Protein AF-A0A437RK56-F1 (afdb_monomer_lite)

Sequence (171 aa):
MSTQTDPLSATPSWTFFDPTRLHISQRREKPIGMRVHDPNSDNSRVLQLHSLEIFRWLGLAVPHVIWWLTDERQKPNLVAITELESGVAYVVPFGGRTHFRCRRSGEPFRPDTSADATGLCATLFSLHAFHTRLLHKRVELAVEASVMASQLSAFVRQHPERDQIYQLLRE

Organism: NCBI:txid1862385

Secondary structure (DSSP, 8-state):
------TT----------GGGS-GGG-S---EEE----TT----TT--HHHHHHHHHHHHHHHHHHHHHTTTS---S-EEEEEETTS-EEEEE-SS-SEE----TTSPPPSPEEHHHHHHHHHHHHHHHHHHHHTTT-HHHHHHHHHHHHHHHHHHTTSTTHHHHHHHH--

Structure (mmCIF, N/CA/C/O backbone):
data_AF-A0A437RK56-F1
#
_entry.id   AF-A0A437RK56-F1
#
loop_
_atom_site.group_PDB
_atom_site.id
_atom_site.type_symbol
_atom_site.label_atom_id
_atom_site.label_alt_id
_atom_site.label_comp_id
_atom_site.label_asym_id
_atom_site.label_entity_id
_atom_site.label_seq_id
_atom_site.pdbx_PDB_ins_code
_atom_site.Cartn_x
_atom_site.Cartn_y
_atom_site.Cartn_z
_atom_site.occupancy
_atom_site.B_iso_or_equiv
_atom_site.auth_seq_id
_atom_site.auth_comp_id
_atom_site.auth_asym_id
_atom_site.auth_atom_id
_atom_site.pdbx_PDB_model_num
ATOM 1 N N . MET A 1 1 ? -52.667 -16.331 -1.537 1.00 35.56 1 MET A N 1
ATOM 2 C CA . MET A 1 1 ? -51.668 -16.290 -0.450 1.00 35.56 1 MET A CA 1
ATOM 3 C C . MET A 1 1 ? -50.307 -16.219 -1.115 1.00 35.56 1 MET A C 1
ATOM 5 O O . MET A 1 1 ? -49.855 -17.228 -1.633 1.00 35.56 1 MET A O 1
ATOM 9 N N . SER A 1 2 ? -49.735 -15.021 -1.221 1.00 33.88 2 SER A N 1
ATOM 10 C CA . SER A 1 2 ? -48.423 -14.808 -1.840 1.00 33.88 2 SER A CA 1
ATOM 11 C C . SER A 1 2 ? -47.399 -14.693 -0.721 1.00 33.88 2 SER A C 1
ATOM 13 O O . SER A 1 2 ? -47.475 -13.767 0.082 1.00 33.88 2 SER A O 1
ATOM 15 N N . THR A 1 3 ? -46.491 -15.658 -0.626 1.00 37.81 3 THR A N 1
ATOM 16 C CA . THR A 1 3 ? -45.348 -15.594 0.283 1.00 37.81 3 THR A CA 1
ATOM 17 C C . THR A 1 3 ? -44.389 -14.520 -0.212 1.00 37.81 3 THR A C 1
ATOM 19 O O . THR A 1 3 ? -43.850 -14.625 -1.312 1.00 37.81 3 THR A O 1
ATOM 22 N N . GLN A 1 4 ? -44.225 -13.479 0.604 1.00 34.19 4 GLN A N 1
ATOM 23 C CA . GLN A 1 4 ? -43.108 -12.541 0.561 1.00 34.19 4 GLN A CA 1
ATOM 24 C C . GLN A 1 4 ? -41.793 -13.320 0.480 1.00 34.19 4 GLN A C 1
ATOM 26 O O . GLN A 1 4 ? -41.494 -14.129 1.356 1.00 34.19 4 GLN A O 1
ATOM 31 N N . THR A 1 5 ? -41.015 -13.071 -0.565 1.00 40.50 5 THR A N 1
ATOM 32 C CA . THR A 1 5 ? -39.604 -13.445 -0.612 1.00 40.50 5 THR A CA 1
ATOM 33 C C . THR A 1 5 ? -38.828 -12.336 0.096 1.00 40.50 5 THR A C 1
ATOM 35 O O . THR A 1 5 ? -38.818 -11.199 -0.376 1.00 40.50 5 THR A O 1
ATOM 38 N N . ASP A 1 6 ? -38.230 -12.645 1.247 1.00 32.91 6 ASP A N 1
ATOM 39 C CA . ASP A 1 6 ? -37.327 -11.743 1.970 1.00 32.91 6 ASP A CA 1
ATOM 40 C C . ASP A 1 6 ? -36.191 -11.249 1.050 1.00 32.91 6 ASP A C 1
ATOM 42 O O . ASP A 1 6 ? -35.492 -12.077 0.460 1.00 32.91 6 ASP A O 1
ATOM 46 N N . PRO A 1 7 ? -35.919 -9.934 0.951 1.00 38.53 7 PRO A N 1
ATOM 47 C CA . PRO A 1 7 ? -34.801 -9.412 0.166 1.00 38.53 7 PRO A CA 1
ATOM 48 C C . PRO A 1 7 ? -33.452 -9.439 0.920 1.00 38.53 7 PRO A C 1
ATOM 50 O O . PRO A 1 7 ? -32.546 -8.687 0.577 1.00 38.53 7 PRO A O 1
ATOM 53 N N . LEU A 1 8 ? -33.284 -10.285 1.946 1.00 37.94 8 LEU A N 1
ATOM 54 C CA . LEU A 1 8 ? -32.111 -10.262 2.843 1.00 37.94 8 LEU A CA 1
ATOM 55 C C . LEU A 1 8 ? -31.227 -11.520 2.824 1.00 37.94 8 LEU A C 1
ATOM 57 O O . LEU A 1 8 ? -30.333 -11.655 3.654 1.00 37.94 8 LEU A O 1
ATOM 61 N N . SER A 1 9 ? -31.392 -12.420 1.856 1.00 33.34 9 SER A N 1
ATOM 62 C CA . SER A 1 9 ? -30.542 -13.614 1.715 1.00 33.34 9 SER A CA 1
ATOM 63 C C . SER A 1 9 ? -29.496 -13.487 0.599 1.00 33.34 9 SER A C 1
ATOM 65 O O . SER A 1 9 ? -29.263 -14.418 -0.168 1.00 33.34 9 SER A O 1
ATOM 67 N N . ALA A 1 10 ? -28.800 -12.351 0.519 1.00 36.31 10 ALA A N 1
ATOM 68 C CA . ALA A 1 10 ? -27.545 -12.289 -0.227 1.00 36.31 10 ALA A CA 1
ATOM 69 C C . ALA A 1 10 ? -26.436 -12.947 0.611 1.00 36.31 10 ALA A C 1
ATOM 71 O O . ALA A 1 10 ? -25.687 -12.289 1.334 1.00 36.31 10 ALA A O 1
ATOM 72 N N . THR A 1 11 ? -26.365 -14.278 0.551 1.00 33.06 11 THR A N 1
ATOM 73 C CA . THR A 1 11 ? -25.202 -15.037 1.023 1.00 33.06 11 THR A CA 1
ATOM 74 C C . THR A 1 11 ? -23.942 -14.465 0.365 1.00 33.06 11 THR A C 1
ATOM 76 O O . THR A 1 11 ? -23.942 -14.294 -0.856 1.00 33.06 11 THR A O 1
ATOM 79 N N . PRO A 1 12 ? -22.869 -14.177 1.121 1.00 31.42 12 PRO A N 1
ATOM 80 C CA . PRO A 1 12 ? -21.612 -13.730 0.536 1.00 31.42 12 PRO A CA 1
ATOM 81 C C . PRO A 1 12 ? -21.137 -14.759 -0.497 1.00 31.42 12 PRO A C 1
ATOM 83 O O . PRO A 1 12 ? -20.913 -15.925 -0.164 1.00 31.42 12 PRO A O 1
ATOM 86 N N . SER A 1 13 ? -21.012 -14.351 -1.762 1.00 33.09 13 SER A N 1
ATOM 87 C CA . SER A 1 13 ? -20.451 -15.205 -2.805 1.00 33.09 13 SER A CA 1
ATOM 88 C C . SER A 1 13 ? -18.931 -15.166 -2.695 1.00 33.09 13 SER A C 1
ATOM 90 O O . SER A 1 13 ? -18.270 -14.265 -3.209 1.00 33.09 13 SER A O 1
ATOM 92 N N . TRP A 1 14 ? -18.381 -16.142 -1.982 1.00 32.28 14 TRP A N 1
ATOM 93 C CA . TRP A 1 14 ? -16.953 -16.417 -1.937 1.00 32.28 14 TRP A CA 1
ATOM 94 C C . TRP A 1 14 ? -16.471 -16.800 -3.337 1.00 32.28 14 TRP A C 1
ATOM 96 O O . TRP A 1 14 ? -16.718 -17.913 -3.799 1.00 32.28 14 TRP A O 1
ATOM 106 N N . THR A 1 15 ? -15.769 -15.911 -4.032 1.00 32.03 15 THR A N 1
ATOM 107 C CA . THR A 1 15 ? -14.991 -16.321 -5.203 1.00 32.03 15 THR A CA 1
ATOM 108 C C . THR A 1 15 ? -13.684 -16.916 -4.702 1.00 32.03 15 THR A C 1
ATOM 110 O O . THR A 1 15 ? -12.777 -16.204 -4.279 1.00 32.03 15 THR A O 1
ATOM 113 N N . PHE A 1 16 ? -13.615 -18.247 -4.713 1.00 34.19 16 PHE A N 1
ATOM 114 C CA . PHE A 1 16 ? -12.411 -19.013 -4.412 1.00 34.19 16 PHE A CA 1
ATOM 115 C C . PHE A 1 16 ? -11.280 -18.519 -5.328 1.00 34.19 16 PHE A C 1
ATOM 117 O O . PHE A 1 16 ? -11.337 -18.688 -6.549 1.00 34.19 16 PHE A O 1
ATOM 124 N N . PHE A 1 17 ? -10.270 -17.859 -4.761 1.00 37.56 17 PHE A N 1
ATOM 125 C CA . PHE A 1 17 ? -9.030 -17.622 -5.485 1.00 37.56 17 PHE A CA 1
ATOM 126 C C . PHE A 1 17 ? -8.331 -18.968 -5.612 1.00 37.56 17 PHE A C 1
ATOM 128 O O . PHE A 1 17 ? -7.931 -19.558 -4.614 1.00 37.56 17 PHE A O 1
ATOM 135 N N . ASP A 1 18 ? -8.250 -19.473 -6.838 1.00 32.50 18 ASP A N 1
ATOM 136 C CA . ASP A 1 18 ? -7.579 -20.725 -7.140 1.00 32.50 18 ASP A CA 1
ATOM 137 C C . ASP A 1 18 ? -6.071 -20.463 -7.325 1.00 32.50 18 ASP A C 1
ATOM 139 O O . ASP A 1 18 ? -5.661 -19.941 -8.373 1.00 32.50 18 ASP A O 1
ATOM 143 N N . PRO A 1 19 ? -5.218 -20.823 -6.346 1.00 33.00 19 PRO A N 1
ATOM 144 C CA . PRO A 1 19 ? -3.775 -20.618 -6.434 1.00 33.00 19 PRO A CA 1
ATOM 145 C C . PRO A 1 19 ? -3.132 -21.461 -7.547 1.00 33.00 19 PRO A C 1
ATOM 147 O O . PRO A 1 19 ? -1.967 -21.244 -7.883 1.00 33.00 19 PRO A O 1
ATOM 150 N N . THR A 1 20 ? -3.861 -22.402 -8.165 1.00 31.94 20 THR A N 1
ATOM 151 C CA . THR A 1 20 ? -3.361 -23.173 -9.311 1.00 31.94 20 THR A CA 1
ATOM 152 C C . THR A 1 20 ? -3.246 -22.346 -10.594 1.00 31.94 20 THR A C 1
ATOM 154 O O . THR A 1 20 ? -2.527 -22.768 -11.501 1.00 31.94 20 THR A O 1
ATOM 157 N N . ARG A 1 21 ? -3.874 -21.159 -10.650 1.00 35.19 21 ARG A N 1
ATOM 158 C CA . ARG A 1 21 ? -3.767 -20.202 -11.767 1.00 35.19 21 ARG A CA 1
ATOM 159 C C . ARG A 1 21 ? -2.501 -19.339 -11.732 1.00 35.19 21 ARG A C 1
ATOM 161 O O . ARG A 1 21 ? -2.229 -18.630 -12.698 1.00 35.19 21 ARG A O 1
ATOM 168 N N . LEU A 1 22 ? -1.722 -19.394 -10.650 1.00 31.12 22 LEU A N 1
ATOM 169 C CA . LEU A 1 22 ? -0.399 -18.776 -10.581 1.00 31.12 22 LEU A CA 1
ATOM 170 C C . LEU A 1 22 ? 0.631 -19.708 -11.235 1.00 31.12 22 LEU A C 1
ATOM 172 O O . LEU A 1 22 ? 0.631 -20.920 -11.001 1.00 31.12 22 LEU A O 1
ATOM 176 N N . HIS A 1 23 ? 1.515 -19.144 -12.065 1.00 27.47 23 HIS A N 1
ATOM 177 C CA . HIS A 1 23 ? 2.613 -19.892 -12.679 1.00 27.47 23 HIS A CA 1
ATOM 178 C C . HIS A 1 23 ? 3.406 -20.652 -11.601 1.00 27.47 23 HIS A C 1
ATOM 180 O O . HIS A 1 23 ? 3.652 -20.140 -10.512 1.00 27.47 23 HIS A O 1
ATOM 186 N N . ILE A 1 24 ? 3.812 -21.883 -11.924 1.00 29.19 24 ILE A N 1
ATOM 187 C CA . ILE A 1 24 ? 4.366 -22.905 -11.011 1.00 29.19 24 ILE A CA 1
ATOM 188 C C . ILE A 1 24 ? 5.527 -22.401 -10.122 1.00 29.19 24 ILE A C 1
ATOM 190 O O . ILE A 1 24 ? 5.733 -22.935 -9.035 1.00 29.19 24 ILE A O 1
ATOM 194 N N . SER A 1 25 ? 6.238 -21.341 -10.515 1.00 25.41 25 SER A N 1
ATOM 195 C CA . SER A 1 25 ? 7.303 -20.703 -9.727 1.00 25.41 25 SER A CA 1
ATOM 196 C C . SER A 1 25 ? 6.820 -19.873 -8.525 1.00 25.41 25 SER A C 1
ATOM 198 O O . SER A 1 25 ? 7.629 -19.549 -7.663 1.00 25.41 25 SER A O 1
ATOM 200 N N . GLN A 1 26 ? 5.523 -19.561 -8.423 1.00 32.66 26 GLN A N 1
ATOM 201 C CA . GLN A 1 26 ? 4.912 -18.802 -7.319 1.00 32.66 26 GLN A CA 1
ATOM 202 C C . GLN A 1 26 ? 4.195 -19.698 -6.288 1.00 32.66 26 GLN A C 1
ATOM 204 O O . GLN A 1 26 ? 3.587 -19.198 -5.346 1.00 32.66 26 GLN A O 1
ATOM 209 N N . ARG A 1 27 ? 4.256 -21.030 -6.456 1.00 28.28 27 ARG A N 1
ATOM 210 C CA . ARG A 1 27 ? 3.484 -22.025 -5.682 1.00 28.28 27 ARG A CA 1
ATOM 211 C C . ARG A 1 27 ? 3.965 -22.300 -4.256 1.00 28.28 27 ARG A C 1
ATOM 213 O O . ARG A 1 27 ? 3.312 -23.076 -3.563 1.00 28.28 27 ARG A O 1
ATOM 220 N N . ARG A 1 28 ? 5.080 -21.735 -3.796 1.00 24.30 28 ARG A N 1
ATOM 221 C CA . ARG A 1 28 ? 5.552 -21.986 -2.427 1.00 24.30 28 ARG A CA 1
ATOM 222 C C . ARG A 1 28 ? 5.308 -20.765 -1.544 1.00 24.30 28 ARG A C 1
ATOM 224 O O . ARG A 1 28 ? 6.067 -19.809 -1.579 1.00 24.30 28 ARG A O 1
ATOM 231 N N . GLU A 1 29 ? 4.222 -20.874 -0.775 1.00 32.09 29 GLU A N 1
ATOM 232 C CA . GLU A 1 29 ? 4.017 -20.239 0.535 1.00 32.09 29 GLU A CA 1
ATOM 233 C C . GLU A 1 29 ? 3.774 -18.718 0.538 1.00 32.09 29 GLU A C 1
ATOM 235 O O . GLU A 1 29 ? 4.570 -17.941 1.052 1.00 32.09 29 GLU A O 1
ATOM 240 N N . LYS A 1 30 ? 2.612 -18.275 0.037 1.00 31.06 30 LYS A N 1
ATOM 241 C CA . LYS A 1 30 ? 2.003 -17.013 0.496 1.00 31.06 30 LYS A CA 1
ATOM 242 C C . LYS A 1 30 ? 0.810 -17.342 1.415 1.00 31.06 30 LYS A C 1
ATOM 244 O O . LYS A 1 30 ? -0.188 -17.845 0.900 1.00 31.06 30 LYS A O 1
ATOM 249 N N . PRO A 1 31 ? 0.873 -17.069 2.733 1.00 35.91 31 PRO A N 1
ATOM 250 C CA . PRO A 1 31 ? -0.270 -17.170 3.645 1.00 35.91 31 PRO A CA 1
ATOM 251 C C . PRO A 1 31 ? -1.146 -15.913 3.502 1.00 35.91 31 PRO A C 1
ATOM 253 O O . PRO A 1 31 ? -1.197 -15.057 4.381 1.00 35.91 31 PRO A O 1
ATOM 256 N N . ILE A 1 32 ? -1.747 -15.723 2.322 1.00 35.97 32 ILE A N 1
ATOM 257 C CA . ILE A 1 32 ? -2.571 -14.545 2.015 1.00 35.97 32 ILE A CA 1
ATOM 258 C C . ILE A 1 32 ? -3.954 -15.014 1.565 1.00 35.97 32 ILE A C 1
ATOM 260 O O . ILE A 1 32 ? -4.095 -15.641 0.514 1.00 35.97 32 ILE A O 1
ATOM 264 N N . GLY A 1 33 ? -4.981 -14.680 2.348 1.00 35.53 33 GLY A N 1
ATOM 265 C CA . GLY A 1 33 ? -6.374 -14.776 1.927 1.00 35.53 33 GLY A CA 1
ATOM 266 C C . GLY A 1 33 ? -6.771 -13.517 1.156 1.00 35.53 33 GLY A C 1
ATOM 267 O O . GLY A 1 33 ? -6.796 -12.424 1.705 1.00 35.53 33 GLY A O 1
ATOM 268 N N . MET A 1 34 ? -7.097 -13.632 -0.130 1.00 37.53 34 MET A N 1
ATOM 269 C CA . MET A 1 34 ? -7.567 -12.484 -0.913 1.00 37.53 34 MET A CA 1
ATOM 270 C C . MET A 1 34 ? -9.089 -12.334 -0.761 1.00 37.53 34 MET A C 1
ATOM 272 O O . MET A 1 34 ? -9.833 -13.223 -1.175 1.00 37.53 34 MET A O 1
ATOM 276 N N . ARG A 1 35 ? -9.566 -11.215 -0.197 1.00 40.97 35 ARG A N 1
ATOM 277 C CA . ARG A 1 35 ? -10.998 -10.867 -0.134 1.00 40.97 35 ARG A CA 1
ATOM 278 C C . ARG A 1 35 ? -11.298 -9.713 -1.083 1.00 40.97 35 ARG A C 1
ATOM 280 O O . ARG A 1 35 ? -11.080 -8.556 -0.762 1.00 40.97 35 ARG A O 1
ATOM 287 N N . VAL A 1 36 ? -11.822 -10.009 -2.269 1.00 39.91 36 VAL A N 1
ATOM 288 C CA . VAL A 1 36 ? -12.261 -8.949 -3.188 1.00 39.91 36 VAL A CA 1
ATOM 289 C C . VAL A 1 36 ? -13.564 -8.357 -2.652 1.00 39.91 36 VAL A C 1
ATOM 291 O O . VAL A 1 36 ? -14.609 -8.999 -2.708 1.00 39.91 36 VAL A O 1
ATOM 294 N N . HIS A 1 37 ? -13.492 -7.149 -2.098 1.00 39.12 37 HIS A N 1
ATOM 295 C CA . HIS A 1 37 ? -14.665 -6.423 -1.622 1.00 39.12 37 HIS A CA 1
ATOM 296 C C . HIS A 1 37 ? -15.345 -5.687 -2.782 1.00 39.12 37 HIS A C 1
ATOM 298 O O . HIS A 1 37 ? -14.708 -4.884 -3.465 1.00 39.12 37 HIS A O 1
ATOM 304 N N . ASP A 1 38 ? -16.643 -5.932 -2.976 1.00 39.19 38 ASP A N 1
ATOM 305 C CA . ASP A 1 38 ? -17.501 -5.030 -3.746 1.00 39.19 38 ASP A CA 1
ATOM 306 C C . ASP A 1 38 ? -17.762 -3.783 -2.883 1.00 39.19 38 ASP A C 1
ATOM 308 O O . ASP A 1 38 ? -18.322 -3.925 -1.786 1.00 39.19 38 ASP A O 1
ATOM 312 N N . PRO A 1 39 ? -17.373 -2.573 -3.336 1.00 39.03 39 PRO A N 1
ATOM 313 C CA . PRO A 1 39 ? -17.595 -1.333 -2.595 1.00 39.03 39 PRO A CA 1
ATOM 314 C C . PRO A 1 39 ? -19.079 -1.026 -2.329 1.00 39.03 39 PRO A C 1
ATOM 316 O O . PRO A 1 39 ? -19.362 -0.140 -1.526 1.00 39.03 39 PRO A O 1
ATOM 319 N N . ASN A 1 40 ? -20.011 -1.744 -2.968 1.00 36.53 40 ASN A N 1
ATOM 320 C CA . ASN A 1 40 ? -21.457 -1.595 -2.793 1.00 36.53 40 ASN A CA 1
ATOM 321 C C . ASN A 1 40 ? -22.093 -2.681 -1.906 1.00 36.53 40 ASN A C 1
ATOM 323 O O . ASN A 1 40 ? -23.310 -2.682 -1.726 1.00 36.53 40 ASN A O 1
ATOM 327 N N . SER A 1 41 ? -21.308 -3.624 -1.370 1.00 40.59 41 SER A N 1
ATOM 328 C CA . SER A 1 41 ? -21.833 -4.685 -0.504 1.00 40.59 41 SER A CA 1
ATOM 329 C C . SER A 1 41 ? -21.831 -4.259 0.971 1.00 40.59 41 SER A C 1
ATOM 331 O O . SER A 1 41 ? -20.783 -4.126 1.595 1.00 40.59 41 SER A O 1
ATOM 333 N N . ASP A 1 42 ? -23.022 -4.087 1.551 1.00 39.56 42 ASP A N 1
ATOM 334 C CA . ASP A 1 42 ? -23.242 -3.703 2.963 1.00 39.56 42 ASP A CA 1
ATOM 335 C C . ASP A 1 42 ? -22.840 -4.790 3.989 1.00 39.56 42 ASP A C 1
ATOM 337 O O . ASP A 1 42 ? -22.969 -4.611 5.200 1.00 39.56 42 ASP A O 1
ATOM 341 N N . ASN A 1 43 ? -22.315 -5.931 3.536 1.00 36.78 43 ASN A N 1
ATOM 342 C CA . ASN A 1 43 ? -21.907 -7.042 4.394 1.00 36.78 43 ASN A CA 1
ATOM 343 C C . ASN A 1 43 ? -20.394 -7.032 4.658 1.00 36.78 43 ASN A C 1
ATOM 345 O O . ASN A 1 43 ? -19.656 -7.909 4.210 1.00 36.78 43 ASN A O 1
ATOM 349 N N . SER A 1 44 ? -19.927 -6.079 5.469 1.00 41.31 44 SER A N 1
ATOM 350 C CA . SER A 1 44 ? -18.609 -6.171 6.107 1.00 41.31 44 SER A CA 1
ATOM 351 C C . SER A 1 44 ? -18.704 -5.928 7.613 1.00 41.31 44 SER A C 1
ATOM 353 O O . SER A 1 44 ? -18.525 -4.816 8.099 1.00 41.31 44 SER A O 1
ATOM 355 N N . ARG A 1 45 ? -18.870 -7.004 8.390 1.00 40.97 45 ARG A N 1
ATOM 356 C CA . ARG A 1 45 ? -18.558 -7.006 9.836 1.00 40.97 45 ARG A CA 1
ATOM 357 C C . ARG A 1 45 ? -17.065 -6.740 10.136 1.00 40.97 45 ARG A C 1
ATOM 359 O O . ARG A 1 45 ? -16.696 -6.652 11.299 1.00 40.97 45 ARG A O 1
ATOM 366 N N . VAL A 1 46 ? -16.219 -6.638 9.104 1.00 42.19 46 VAL A N 1
ATOM 367 C CA . VAL A 1 46 ? -14.745 -6.595 9.178 1.00 42.19 46 VAL A CA 1
ATOM 368 C C . VAL A 1 46 ? -14.182 -5.168 9.213 1.00 42.19 46 VAL A C 1
ATOM 370 O O . VAL A 1 46 ? -13.053 -4.968 9.641 1.00 42.19 46 VAL A O 1
ATOM 373 N N . LEU A 1 47 ? -14.971 -4.151 8.864 1.00 41.59 47 LEU A N 1
ATOM 374 C CA . LEU A 1 47 ? -14.562 -2.757 9.015 1.00 41.59 47 LEU A CA 1
ATOM 375 C C . LEU A 1 47 ? -15.312 -2.163 10.202 1.00 41.59 47 LEU A C 1
ATOM 377 O O . LEU A 1 47 ? -16.430 -1.669 10.064 1.00 41.59 47 LEU A O 1
ATOM 381 N N . GLN A 1 48 ? -14.698 -2.210 11.388 1.00 47.16 48 GLN A N 1
ATOM 382 C CA . GLN A 1 48 ? -15.077 -1.272 12.443 1.00 47.16 48 GLN A CA 1
ATOM 383 C C . GLN A 1 48 ? -15.059 0.140 11.830 1.00 47.16 48 GLN A C 1
ATOM 385 O O . GLN A 1 48 ? -14.216 0.440 10.984 1.00 47.16 48 GLN A O 1
ATOM 390 N N . LEU A 1 49 ? -16.026 0.985 12.193 1.00 44.09 49 LEU A N 1
ATOM 391 C CA . LEU A 1 49 ? -16.320 2.259 11.512 1.00 44.09 49 LEU A CA 1
ATOM 392 C C . LEU A 1 49 ? -15.087 3.154 11.256 1.00 44.09 49 LEU A C 1
ATOM 394 O O . LEU A 1 49 ? -15.072 3.896 10.276 1.00 44.09 49 LEU A O 1
ATOM 398 N N . HIS A 1 50 ? -14.049 3.056 12.091 1.00 49.34 50 HIS A N 1
ATOM 399 C CA . HIS A 1 50 ? -12.786 3.783 11.944 1.00 49.34 50 HIS A CA 1
ATOM 400 C C . HIS A 1 50 ? -11.886 3.222 10.829 1.00 49.34 50 HIS A C 1
ATOM 402 O O . HIS A 1 50 ? -11.414 3.981 9.977 1.00 49.34 50 HIS A O 1
ATOM 408 N N . SER A 1 51 ? -11.768 1.897 10.730 1.00 63.56 51 SER A N 1
ATOM 409 C CA . SER A 1 51 ? -11.035 1.233 9.651 1.00 63.56 51 SER A CA 1
ATOM 410 C C . SER A 1 51 ? -11.690 1.500 8.291 1.00 63.56 51 SER A C 1
ATOM 412 O O . SER A 1 51 ? -10.990 1.732 7.307 1.00 63.56 51 SER A O 1
ATOM 414 N N . LEU A 1 52 ? -13.029 1.571 8.219 1.00 69.00 52 LEU A N 1
ATOM 415 C CA . LEU A 1 52 ? -13.748 1.907 6.977 1.00 69.00 52 LEU A CA 1
ATOM 416 C C . LEU A 1 52 ? -13.304 3.258 6.399 1.00 69.00 52 LEU A C 1
ATOM 418 O O . LEU A 1 52 ? -13.171 3.401 5.183 1.00 69.00 52 LEU A O 1
ATOM 422 N N . GLU A 1 53 ? -13.073 4.252 7.255 1.00 72.44 53 GLU A N 1
ATOM 423 C CA . GLU A 1 53 ? -12.637 5.572 6.810 1.00 72.44 53 GLU A CA 1
ATOM 424 C C . GLU A 1 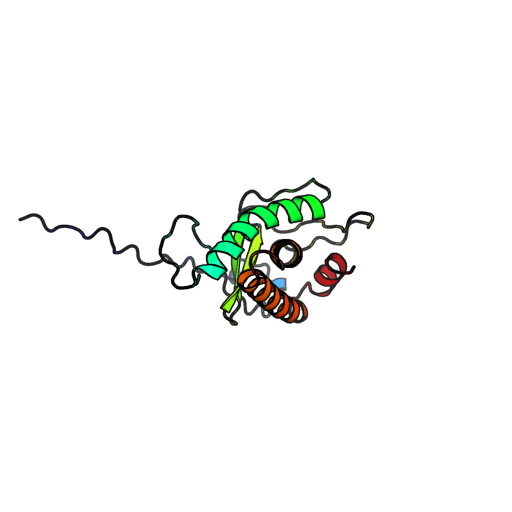53 ? -11.212 5.542 6.244 1.00 72.44 53 GLU A C 1
ATOM 426 O O . GLU A 1 53 ? -10.962 6.115 5.179 1.00 72.44 53 GLU A O 1
ATOM 431 N N . ILE A 1 54 ? -10.303 4.816 6.903 1.00 79.69 54 ILE A N 1
ATOM 432 C CA . ILE A 1 54 ? -8.937 4.603 6.414 1.00 79.69 54 ILE A CA 1
ATOM 433 C C . ILE A 1 54 ? -8.978 3.925 5.041 1.00 79.69 54 ILE A C 1
ATOM 435 O O . ILE A 1 54 ? -8.351 4.415 4.103 1.00 79.69 54 ILE A O 1
ATOM 439 N N . PHE A 1 55 ? -9.766 2.859 4.867 1.00 76.94 55 PHE A N 1
ATOM 440 C CA . PHE A 1 55 ? -9.852 2.150 3.585 1.00 76.94 55 PHE A CA 1
ATOM 441 C C . PHE A 1 55 ? -10.527 2.959 2.476 1.00 76.94 55 PHE A C 1
ATOM 443 O O . PHE A 1 55 ? -10.090 2.881 1.327 1.00 76.94 55 PHE A O 1
ATOM 450 N N . ARG A 1 56 ? -11.525 3.796 2.791 1.00 76.00 56 ARG A N 1
ATOM 451 C CA . ARG A 1 56 ? -12.077 4.760 1.822 1.00 76.00 56 ARG A CA 1
ATOM 452 C C . ARG A 1 56 ? -11.005 5.724 1.334 1.00 76.00 56 ARG A C 1
ATOM 454 O O . ARG A 1 56 ? -10.897 5.971 0.134 1.00 76.00 56 ARG A O 1
ATOM 461 N N . TRP A 1 57 ? -10.196 6.246 2.251 1.00 82.06 57 TRP A N 1
ATOM 462 C CA . TRP A 1 57 ? -9.106 7.138 1.884 1.00 82.06 57 TRP A CA 1
ATOM 463 C C . TRP A 1 57 ? -8.014 6.407 1.088 1.00 82.06 57 TRP A C 1
ATOM 465 O O . TRP A 1 57 ? -7.577 6.916 0.057 1.00 82.06 57 TRP A O 1
ATOM 475 N N . LEU A 1 58 ? -7.631 5.191 1.491 1.00 83.19 58 LEU A N 1
ATOM 476 C CA . LEU A 1 58 ? -6.662 4.362 0.766 1.00 83.19 58 LEU A CA 1
ATOM 477 C C . LEU A 1 58 ? -7.136 4.012 -0.647 1.00 83.19 58 LEU A C 1
ATOM 479 O O . LEU A 1 58 ? -6.335 4.068 -1.576 1.00 83.19 58 LEU A O 1
ATOM 483 N N . GLY A 1 59 ? -8.424 3.714 -0.836 1.00 78.69 59 GLY A N 1
ATOM 484 C CA . GLY A 1 59 ? -9.001 3.442 -2.155 1.00 78.69 59 GLY A CA 1
ATOM 485 C C . GLY A 1 59 ? -8.840 4.610 -3.133 1.00 78.69 59 GLY A C 1
ATOM 486 O O . GLY A 1 59 ? -8.653 4.393 -4.329 1.00 78.69 59 GLY A O 1
ATOM 487 N N . LEU A 1 60 ? -8.834 5.845 -2.622 1.00 81.31 60 LEU A N 1
ATOM 488 C CA . LEU A 1 60 ? -8.534 7.041 -3.407 1.00 81.31 60 LEU A CA 1
ATOM 489 C C . LEU A 1 60 ? -7.024 7.282 -3.529 1.00 81.31 60 LEU A C 1
ATOM 491 O O . LEU A 1 60 ? -6.549 7.605 -4.610 1.00 81.31 60 LEU A O 1
ATOM 495 N N . ALA A 1 61 ? -6.254 7.130 -2.453 1.00 86.81 61 ALA A N 1
ATOM 496 C CA . ALA A 1 61 ? -4.837 7.489 -2.424 1.00 86.81 61 ALA A CA 1
ATOM 497 C C . ALA A 1 61 ? -3.941 6.507 -3.196 1.00 86.81 61 ALA A C 1
ATOM 499 O O . ALA A 1 61 ? -3.065 6.934 -3.951 1.00 86.81 61 ALA A O 1
ATOM 500 N N . VAL A 1 62 ? -4.171 5.199 -3.054 1.00 90.25 62 VAL A N 1
ATOM 501 C CA . VAL A 1 62 ? -3.294 4.157 -3.607 1.00 90.25 62 VAL A CA 1
ATOM 502 C C . VAL A 1 62 ? -3.142 4.260 -5.128 1.00 90.25 62 VAL A C 1
ATOM 504 O O . VAL A 1 62 ? -1.999 4.280 -5.589 1.00 90.25 62 VAL A O 1
ATOM 507 N N . PRO A 1 63 ? -4.209 4.432 -5.934 1.00 87.19 63 PRO A N 1
ATOM 508 C CA . PRO A 1 63 ? -4.053 4.666 -7.368 1.00 87.19 63 PRO A CA 1
ATOM 509 C C . PRO A 1 63 ? -3.160 5.861 -7.716 1.00 87.19 63 PRO A C 1
ATOM 511 O O . PRO A 1 63 ? -2.380 5.790 -8.665 1.00 87.19 63 PRO A O 1
ATOM 514 N N . HIS A 1 64 ? -3.249 6.953 -6.952 1.00 89.31 64 HIS A N 1
ATOM 515 C CA . HIS A 1 64 ? -2.428 8.145 -7.170 1.00 89.31 64 HIS A CA 1
ATOM 516 C C . HIS A 1 64 ? -0.961 7.916 -6.797 1.00 89.31 64 HIS A C 1
ATOM 518 O O . HIS A 1 64 ? -0.075 8.363 -7.522 1.00 89.31 64 HIS A O 1
ATOM 524 N N . VAL A 1 65 ? -0.694 7.185 -5.715 1.00 94.12 65 VAL A N 1
ATOM 525 C CA . VAL A 1 65 ? 0.679 6.826 -5.339 1.00 94.12 65 VAL A CA 1
ATOM 526 C C . VAL A 1 65 ? 1.304 5.899 -6.379 1.00 94.12 65 VAL A C 1
ATOM 528 O O . VAL A 1 65 ? 2.460 6.086 -6.739 1.00 94.12 65 VAL A O 1
ATOM 531 N N . ILE A 1 66 ? 0.550 4.943 -6.923 1.00 91.75 66 ILE A N 1
ATOM 532 C CA . ILE A 1 66 ? 1.048 4.051 -7.983 1.00 91.75 66 ILE A CA 1
ATOM 533 C C . ILE A 1 66 ? 1.326 4.824 -9.272 1.00 91.75 66 ILE A C 1
ATOM 535 O O . ILE A 1 66 ? 2.353 4.604 -9.915 1.00 91.75 66 ILE A O 1
ATOM 539 N N . TRP A 1 67 ? 0.460 5.775 -9.622 1.00 91.75 67 TRP A N 1
ATOM 540 C CA . TRP A 1 67 ? 0.706 6.694 -10.730 1.00 91.75 67 TRP A CA 1
ATOM 541 C C . TRP A 1 67 ? 2.018 7.456 -10.549 1.00 91.75 67 TRP A C 1
ATOM 543 O O . TRP A 1 67 ? 2.856 7.442 -11.445 1.00 91.75 67 TRP A O 1
ATOM 553 N N . TRP A 1 68 ? 2.265 8.005 -9.362 1.00 92.94 68 TRP A N 1
ATOM 554 C CA . TRP A 1 68 ? 3.531 8.665 -9.047 1.00 92.94 68 TRP A CA 1
ATOM 555 C C . TRP A 1 68 ? 4.742 7.710 -9.095 1.00 92.94 68 TRP A C 1
ATOM 557 O O . TRP A 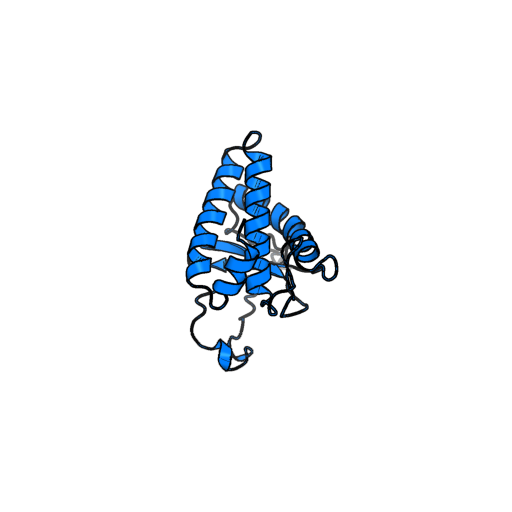1 68 ? 5.733 8.008 -9.760 1.00 92.94 68 TRP A O 1
ATOM 567 N N . LEU A 1 69 ? 4.651 6.526 -8.474 1.00 91.12 69 LEU A N 1
ATOM 568 C CA . LEU A 1 69 ? 5.717 5.509 -8.472 1.00 91.12 69 LEU A CA 1
ATOM 569 C C . LEU A 1 69 ? 6.073 5.015 -9.878 1.00 91.12 69 LEU A C 1
ATOM 571 O O . LEU A 1 69 ? 7.177 4.524 -10.107 1.00 91.12 69 LEU A O 1
ATOM 575 N N . THR A 1 70 ? 5.140 5.110 -10.820 1.00 91.06 70 THR A N 1
ATOM 576 C CA . THR A 1 70 ? 5.333 4.702 -12.216 1.00 91.06 70 THR A CA 1
ATOM 577 C C . THR A 1 70 ? 5.661 5.874 -13.134 1.00 91.06 70 THR A C 1
ATOM 579 O O . THR A 1 70 ? 5.540 5.732 -14.351 1.00 91.06 70 THR A O 1
ATOM 582 N N . ASP A 1 71 ? 6.109 7.008 -12.578 1.00 89.50 71 ASP A N 1
ATOM 583 C CA . ASP A 1 71 ? 6.469 8.209 -13.344 1.00 89.50 71 ASP A CA 1
ATOM 584 C C . ASP A 1 71 ? 5.304 8.731 -14.188 1.00 89.50 71 ASP A C 1
ATOM 586 O O . ASP A 1 71 ? 5.444 9.034 -15.369 1.00 89.50 71 ASP A O 1
ATOM 590 N N . GLU A 1 72 ? 4.119 8.729 -13.587 1.00 90.94 72 GLU A N 1
ATOM 591 C CA . GLU A 1 72 ? 2.865 9.177 -14.183 1.00 90.94 72 GLU A CA 1
ATOM 592 C C . GLU A 1 72 ? 2.368 8.332 -15.371 1.00 90.94 72 GLU A C 1
ATOM 594 O O . GLU A 1 72 ? 1.421 8.703 -16.070 1.00 90.94 72 GLU A O 1
ATOM 599 N N . ARG A 1 73 ? 2.954 7.150 -15.594 1.00 88.62 73 ARG A N 1
ATOM 600 C CA . ARG A 1 73 ? 2.633 6.302 -16.756 1.00 88.62 73 ARG A CA 1
ATOM 601 C C . ARG A 1 73 ? 1.463 5.363 -16.523 1.00 88.62 73 ARG A C 1
ATOM 603 O O . ARG A 1 73 ? 0.817 4.954 -17.486 1.00 88.62 73 ARG A O 1
ATOM 610 N N . GLN A 1 74 ? 1.229 4.938 -15.281 1.00 87.38 74 GLN A N 1
ATOM 611 C CA . GLN A 1 74 ? 0.244 3.901 -14.979 1.00 87.38 74 GLN A CA 1
ATOM 612 C C . GLN A 1 74 ? -0.565 4.248 -13.737 1.00 87.38 74 GLN A C 1
ATOM 614 O O . GLN A 1 74 ? -0.056 4.237 -12.623 1.00 87.38 74 GLN A O 1
ATOM 619 N N . LYS A 1 75 ? -1.864 4.479 -13.926 1.00 86.38 75 LYS A N 1
ATOM 620 C CA . LYS A 1 75 ? -2.821 4.638 -12.832 1.00 86.38 75 LYS A CA 1
ATOM 621 C C . LYS A 1 75 ? -3.818 3.475 -12.860 1.00 86.38 75 LYS A C 1
ATOM 623 O O . LYS A 1 75 ? -4.516 3.328 -13.863 1.00 86.38 75 LYS A O 1
ATOM 628 N N . PRO A 1 76 ? -3.888 2.627 -11.821 1.00 79.31 76 PRO A N 1
ATOM 629 C CA . PRO A 1 76 ? -4.892 1.574 -11.771 1.00 79.31 76 PRO A CA 1
ATOM 630 C C . PRO A 1 76 ? -6.285 2.185 -11.576 1.00 79.31 76 PRO A C 1
ATOM 632 O O . PRO A 1 76 ? -6.474 3.063 -10.738 1.00 79.31 76 PRO A O 1
ATOM 635 N N . ASN A 1 77 ? -7.257 1.707 -12.354 1.00 72.44 77 ASN A N 1
ATOM 636 C CA . ASN A 1 77 ? -8.653 2.156 -12.267 1.00 72.44 77 ASN A CA 1
ATOM 637 C C . ASN A 1 77 ? -9.452 1.394 -11.205 1.00 72.44 77 ASN A C 1
ATOM 639 O O . ASN A 1 77 ? -10.486 1.873 -10.753 1.00 72.44 77 ASN A O 1
ATOM 643 N N . LEU A 1 78 ? -8.981 0.203 -10.834 1.00 73.50 78 LEU A N 1
ATOM 644 C CA . LEU A 1 78 ? -9.601 -0.666 -9.846 1.00 73.50 78 LEU A CA 1
ATOM 645 C C . LEU A 1 78 ? -8.556 -1.107 -8.830 1.00 73.50 78 LEU A C 1
ATOM 647 O O . LEU A 1 78 ? -7.393 -1.357 -9.169 1.00 73.50 78 LEU A O 1
ATOM 651 N N . VAL A 1 79 ? -9.004 -1.231 -7.589 1.00 78.06 79 VAL A N 1
ATOM 652 C CA . VAL A 1 79 ? -8.217 -1.753 -6.480 1.00 78.06 79 VAL A CA 1
ATOM 653 C C . VAL A 1 79 ? -9.017 -2.807 -5.729 1.00 78.06 79 VAL A C 1
ATOM 655 O O . VAL A 1 79 ? -10.245 -2.774 -5.726 1.00 78.06 79 VAL A O 1
ATOM 658 N N . ALA A 1 80 ? -8.313 -3.736 -5.098 1.00 74.44 80 ALA A N 1
ATOM 659 C CA . ALA A 1 80 ? -8.863 -4.708 -4.170 1.00 74.44 80 ALA A CA 1
ATOM 660 C C . ALA A 1 80 ? -8.278 -4.469 -2.776 1.00 74.44 80 ALA A C 1
ATOM 662 O O . ALA A 1 80 ? -7.163 -3.963 -2.639 1.00 74.44 80 ALA A O 1
ATOM 663 N N . ILE A 1 81 ? -9.035 -4.843 -1.750 1.00 76.44 81 ILE A N 1
ATOM 664 C CA . ILE A 1 81 ? -8.542 -4.919 -0.377 1.00 76.44 81 ILE A CA 1
ATOM 665 C C . ILE A 1 81 ? -8.015 -6.344 -0.174 1.00 76.44 81 ILE A C 1
ATOM 667 O O . ILE A 1 81 ? -8.690 -7.311 -0.502 1.00 76.44 81 ILE A O 1
ATOM 671 N N . THR A 1 82 ? -6.806 -6.485 0.345 1.00 76.50 82 THR A N 1
ATOM 672 C CA . THR A 1 82 ? -6.193 -7.774 0.669 1.00 76.50 82 THR A CA 1
ATOM 673 C C . THR A 1 82 ? -6.048 -7.868 2.179 1.00 76.50 82 THR A C 1
ATOM 675 O O . THR A 1 82 ? -5.475 -6.966 2.783 1.00 76.50 82 THR A O 1
ATOM 678 N N . GLU A 1 83 ? -6.556 -8.939 2.788 1.00 75.00 83 GLU A N 1
ATOM 679 C CA . GLU A 1 83 ? -6.544 -9.150 4.239 1.00 75.00 83 GLU A CA 1
ATOM 680 C C . GLU A 1 83 ? -5.527 -10.234 4.613 1.00 75.00 83 GLU A C 1
ATOM 682 O O . GLU A 1 83 ? -5.471 -11.308 4.016 1.00 75.00 83 GLU A O 1
ATOM 687 N N . LEU A 1 84 ? -4.694 -9.941 5.603 1.00 70.12 84 LEU A N 1
ATOM 688 C CA . LEU A 1 84 ? -3.733 -10.873 6.177 1.00 70.12 84 LEU A CA 1
ATOM 689 C C . LEU A 1 84 ? -4.409 -11.738 7.244 1.00 70.12 84 LEU A C 1
ATOM 691 O O . LEU A 1 84 ? -5.389 -11.330 7.862 1.00 70.12 84 LEU A O 1
ATOM 695 N N . GLU A 1 85 ? -3.826 -12.897 7.552 1.00 66.62 85 GLU A N 1
ATOM 696 C CA . GLU A 1 85 ? -4.299 -13.763 8.648 1.00 66.62 85 GLU A CA 1
ATOM 697 C C . GLU A 1 85 ? -4.306 -13.059 10.016 1.00 66.62 85 GLU A C 1
ATOM 699 O O . GLU A 1 85 ? -5.089 -13.406 10.895 1.00 66.62 85 GLU A O 1
ATOM 704 N N . SER A 1 86 ? -3.471 -12.029 10.188 1.00 66.06 86 SER A N 1
ATOM 705 C CA . SER A 1 86 ? -3.455 -11.171 11.377 1.00 66.06 86 SER A CA 1
ATOM 706 C C . SER A 1 86 ? -4.675 -10.245 11.502 1.00 66.06 86 SER A C 1
ATOM 708 O O . SER A 1 86 ? -4.778 -9.524 12.493 1.00 66.06 86 SER A O 1
ATOM 710 N N . GLY A 1 87 ? -5.570 -10.222 10.508 1.00 65.75 87 GLY A N 1
ATOM 711 C CA . GLY A 1 87 ? -6.727 -9.324 10.423 1.00 65.75 87 GLY A CA 1
ATOM 712 C C . GLY A 1 87 ? -6.402 -7.930 9.874 1.00 65.75 87 GLY A C 1
ATOM 713 O O . GLY A 1 87 ? -7.291 -7.094 9.742 1.00 65.75 87 GLY A O 1
ATOM 714 N N . VAL A 1 88 ? -5.138 -7.661 9.542 1.00 78.44 88 VAL A N 1
ATOM 715 C CA . VAL A 1 88 ? -4.704 -6.393 8.939 1.00 78.44 88 VAL A CA 1
ATOM 716 C C . VAL A 1 88 ? -4.920 -6.453 7.441 1.00 78.44 88 VAL A C 1
ATOM 718 O O . VAL A 1 88 ? -4.582 -7.455 6.819 1.00 78.44 88 VAL A O 1
ATOM 721 N N . ALA A 1 89 ? -5.410 -5.375 6.840 1.00 81.00 89 ALA A N 1
ATOM 722 C CA . ALA A 1 89 ? -5.611 -5.320 5.400 1.00 81.00 89 ALA A CA 1
ATOM 723 C C . ALA A 1 89 ? -4.870 -4.154 4.732 1.00 81.00 89 ALA A C 1
ATOM 725 O O . ALA A 1 89 ? -4.519 -3.156 5.363 1.00 81.00 89 ALA A O 1
ATOM 726 N N . TYR A 1 90 ? -4.617 -4.302 3.435 1.00 87.50 90 TYR A N 1
ATOM 727 C CA . TYR A 1 90 ? -3.975 -3.313 2.570 1.00 87.50 9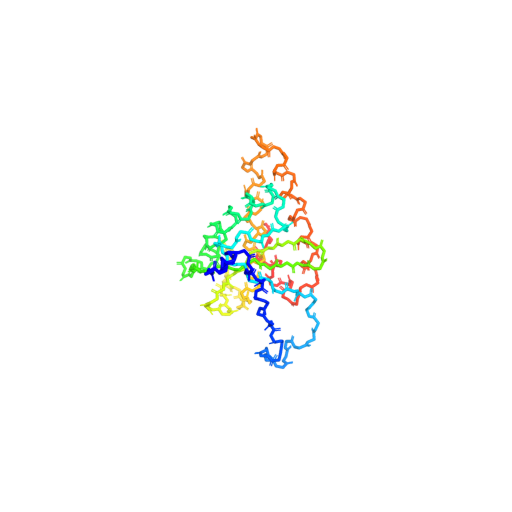0 TYR A CA 1
ATOM 728 C C . TYR A 1 90 ? -4.665 -3.270 1.205 1.00 87.50 90 TYR A C 1
ATOM 730 O O . TYR A 1 90 ? -5.531 -4.091 0.921 1.00 87.50 90 TYR A O 1
ATOM 738 N N . VAL A 1 91 ? -4.329 -2.290 0.367 1.00 84.88 91 VAL A N 1
ATOM 739 C CA . VAL A 1 91 ? -4.991 -2.074 -0.926 1.00 84.88 91 VAL A CA 1
ATOM 740 C C . VAL A 1 91 ? -4.017 -2.341 -2.070 1.00 84.88 91 VAL A C 1
ATOM 742 O O . VAL A 1 91 ? -2.881 -1.866 -2.059 1.00 84.88 91 VAL A O 1
ATOM 745 N N . VAL A 1 92 ? -4.465 -3.083 -3.083 1.00 85.12 92 VAL A N 1
ATOM 746 C CA . VAL A 1 92 ? -3.654 -3.467 -4.248 1.00 85.12 92 VAL A CA 1
ATOM 747 C C . VAL A 1 92 ? -4.376 -3.179 -5.564 1.00 85.12 92 VAL A C 1
ATOM 749 O O . VAL A 1 92 ? -5.603 -3.221 -5.602 1.00 85.12 92 VAL A O 1
ATOM 752 N N . PRO A 1 93 ? -3.662 -2.909 -6.672 1.00 82.94 93 PRO A N 1
ATOM 753 C CA . PRO A 1 93 ? -4.251 -2.879 -8.010 1.00 82.94 93 PRO A CA 1
ATOM 754 C C . PRO A 1 93 ? -4.977 -4.179 -8.355 1.00 82.94 93 PRO A C 1
ATOM 756 O O . PRO A 1 93 ? -4.467 -5.268 -8.095 1.00 82.94 93 PRO A O 1
ATOM 759 N N . PHE A 1 94 ? -6.129 -4.065 -9.016 1.00 79.19 94 PHE A N 1
ATOM 760 C CA . PHE A 1 94 ? -6.919 -5.211 -9.464 1.00 79.19 94 PHE A CA 1
ATOM 761 C C . PHE A 1 94 ? -7.384 -5.056 -10.919 1.00 79.19 94 PHE A C 1
ATOM 763 O O . PHE A 1 94 ? -7.492 -3.946 -11.436 1.00 79.19 94 PHE A O 1
ATOM 770 N N . GLY A 1 95 ? -7.660 -6.180 -11.593 1.00 64.50 95 GLY A N 1
ATOM 771 C CA . GLY A 1 95 ? -8.316 -6.191 -12.908 1.00 64.50 95 GLY A CA 1
ATOM 772 C C . GLY A 1 95 ? -7.493 -5.606 -14.063 1.00 64.50 95 GLY A C 1
ATOM 773 O O . GLY A 1 95 ? -8.065 -5.169 -15.058 1.00 64.50 95 GLY A O 1
ATOM 774 N N . GLY A 1 96 ? -6.164 -5.571 -13.942 1.00 68.00 96 GLY A N 1
ATOM 775 C CA . GLY A 1 96 ? -5.282 -4.943 -14.926 1.00 68.00 96 GLY A CA 1
ATOM 776 C C . GLY A 1 96 ? -3.908 -5.601 -15.018 1.00 68.00 96 GLY A C 1
ATOM 777 O O . GLY A 1 96 ? -3.785 -6.823 -15.062 1.00 68.00 96 GLY A O 1
ATOM 778 N N . ARG A 1 97 ? -2.855 -4.778 -15.082 1.00 72.25 97 ARG A N 1
ATOM 779 C CA . ARG A 1 97 ? -1.468 -5.257 -15.145 1.00 72.25 97 ARG A CA 1
ATOM 780 C C . ARG A 1 97 ? -1.089 -6.007 -13.872 1.00 72.25 97 ARG A C 1
ATOM 782 O O . ARG A 1 97 ? -1.407 -5.577 -12.769 1.00 72.25 97 ARG A O 1
ATOM 789 N N . THR A 1 98 ? -0.352 -7.098 -14.048 1.00 80.81 98 THR A N 1
ATOM 790 C CA . THR A 1 98 ? 0.160 -7.922 -12.946 1.00 80.81 98 THR A CA 1
ATOM 791 C C . THR A 1 98 ? 1.508 -7.442 -12.419 1.00 80.81 98 THR A C 1
ATOM 793 O O . THR A 1 98 ? 1.891 -7.842 -11.325 1.00 80.81 98 THR A O 1
ATOM 796 N N . HIS A 1 99 ? 2.210 -6.594 -13.179 1.00 87.81 99 HIS A N 1
ATOM 797 C CA . HIS A 1 99 ? 3.521 -6.063 -12.828 1.00 87.81 99 HIS A CA 1
ATOM 798 C C . HIS A 1 99 ? 3.646 -4.583 -13.205 1.00 87.81 99 HIS A C 1
ATOM 800 O O . HIS A 1 99 ? 3.103 -4.137 -14.224 1.00 87.81 99 HIS A O 1
ATOM 806 N N . PHE A 1 100 ? 4.395 -3.850 -12.388 1.00 88.44 100 PHE A N 1
ATOM 807 C CA . PHE A 1 100 ? 4.633 -2.421 -12.492 1.00 88.44 100 PHE A CA 1
ATOM 808 C C . PHE A 1 100 ? 6.128 -2.145 -12.431 1.00 88.44 100 PHE A C 1
ATOM 810 O O . PHE A 1 100 ? 6.841 -2.634 -11.554 1.00 88.44 100 PHE A O 1
ATOM 817 N N . ARG A 1 101 ? 6.595 -1.309 -13.355 1.00 89.69 101 ARG A N 1
ATOM 818 C CA . ARG A 1 101 ? 7.951 -0.778 -13.326 1.00 89.69 101 ARG A CA 1
ATOM 819 C C . ARG A 1 101 ? 7.945 0.505 -12.503 1.00 89.69 101 ARG A C 1
ATOM 821 O O . ARG A 1 101 ? 7.470 1.538 -12.973 1.00 89.69 101 ARG A O 1
ATOM 828 N N . CYS A 1 102 ? 8.453 0.416 -11.281 1.00 90.25 102 CYS A N 1
ATOM 829 C CA . CYS A 1 102 ? 8.403 1.502 -10.309 1.00 90.25 102 CYS A CA 1
ATOM 830 C C . CYS A 1 102 ? 9.773 2.159 -10.100 1.00 90.25 102 CYS A C 1
ATOM 832 O O . CYS A 1 102 ? 10.826 1.547 -10.307 1.00 90.25 102 CYS A O 1
ATOM 834 N N . ARG A 1 103 ? 9.749 3.421 -9.673 1.00 88.06 103 ARG A N 1
ATOM 835 C CA . ARG A 1 103 ? 10.905 4.171 -9.185 1.00 88.06 103 ARG A CA 1
ATOM 836 C C . ARG A 1 103 ? 10.491 5.129 -8.080 1.00 88.06 103 ARG A C 1
ATOM 838 O O . ARG A 1 103 ? 9.345 5.571 -8.031 1.00 88.06 103 ARG A O 1
ATOM 845 N N . ARG A 1 104 ? 11.455 5.508 -7.249 1.00 82.38 104 ARG A N 1
ATOM 846 C CA . ARG A 1 104 ? 11.353 6.713 -6.427 1.00 82.38 104 ARG A CA 1
ATOM 847 C C . ARG A 1 104 ? 11.746 7.923 -7.283 1.00 82.38 104 ARG A C 1
ATOM 849 O O . ARG A 1 104 ? 12.516 7.784 -8.238 1.00 82.38 104 ARG A O 1
ATOM 856 N N . SER A 1 105 ? 11.195 9.100 -6.988 1.00 77.69 105 SER A N 1
ATOM 857 C CA . SER A 1 105 ? 11.539 10.323 -7.728 1.00 77.69 105 SER A CA 1
ATOM 858 C C . SER A 1 105 ? 13.056 10.549 -7.724 1.00 77.69 105 SER A C 1
ATOM 860 O O . SER A 1 105 ? 13.682 10.496 -6.669 1.00 77.69 105 SER A O 1
ATOM 862 N N . GLY A 1 106 ? 13.646 10.764 -8.901 1.00 72.94 106 GLY A N 1
ATOM 863 C CA . GLY A 1 106 ? 15.095 10.937 -9.065 1.00 72.94 106 GLY A CA 1
ATOM 864 C C . GLY A 1 106 ? 15.915 9.642 -9.145 1.00 72.94 106 GLY A C 1
ATOM 865 O O . GLY A 1 106 ? 17.102 9.710 -9.455 1.00 72.94 106 GLY A O 1
ATOM 866 N N . GLU A 1 107 ? 15.313 8.466 -8.945 1.00 81.94 107 GLU A N 1
ATOM 867 C CA . GLU A 1 107 ? 16.003 7.177 -9.058 1.00 81.94 107 GLU A CA 1
ATOM 868 C C . GLU A 1 107 ? 15.803 6.505 -10.431 1.00 81.94 107 GLU A C 1
ATOM 870 O O . GLU A 1 107 ? 14.815 6.764 -11.132 1.00 81.94 107 GLU A O 1
ATOM 875 N N . PRO A 1 108 ? 16.716 5.607 -10.852 1.00 82.88 108 PRO A N 1
ATOM 876 C CA . PRO A 1 108 ? 16.463 4.750 -12.003 1.00 82.88 108 PRO A CA 1
ATOM 877 C C . PRO A 1 108 ? 15.292 3.797 -11.731 1.00 82.88 108 PRO A C 1
ATOM 879 O O . PRO A 1 108 ? 15.053 3.374 -10.598 1.00 82.88 108 PRO A O 1
ATOM 882 N N . PHE A 1 109 ? 14.584 3.416 -12.796 1.00 79.25 109 PHE A N 1
ATOM 883 C CA . PHE A 1 109 ? 13.557 2.380 -12.711 1.00 79.25 109 PHE A CA 1
ATOM 884 C C . PHE A 1 109 ? 14.141 1.058 -12.221 1.00 79.25 109 PHE A C 1
ATOM 886 O O . PHE A 1 109 ? 15.200 0.617 -12.673 1.00 79.25 109 PHE A O 1
ATOM 893 N N . ARG A 1 110 ? 13.421 0.435 -11.292 1.00 78.38 110 ARG A N 1
ATOM 894 C CA . ARG A 1 110 ? 13.771 -0.853 -10.696 1.00 78.38 110 ARG A CA 1
ATOM 895 C C . ARG A 1 110 ? 13.202 -2.005 -11.540 1.00 78.38 110 ARG A C 1
ATOM 897 O O . ARG A 1 110 ? 12.389 -1.755 -12.438 1.00 78.38 110 ARG A O 1
ATOM 904 N N . PRO A 1 111 ? 13.636 -3.258 -11.294 1.00 76.38 111 PRO A N 1
ATOM 905 C CA . PRO A 1 111 ? 12.980 -4.430 -11.858 1.00 76.38 111 PRO A CA 1
ATOM 906 C C . PRO A 1 111 ? 11.477 -4.399 -11.587 1.00 76.38 111 PRO A C 1
ATOM 908 O O . PRO A 1 111 ? 11.035 -3.856 -10.574 1.00 76.38 111 PRO A O 1
ATOM 911 N N . ASP A 1 112 ? 10.712 -4.971 -12.508 1.00 86.19 112 ASP A N 1
ATOM 912 C CA . ASP A 1 112 ? 9.259 -4.971 -12.425 1.00 86.19 112 ASP A CA 1
ATOM 913 C C . ASP A 1 112 ? 8.802 -5.650 -11.120 1.00 86.19 112 ASP A C 1
ATOM 915 O O . ASP A 1 112 ? 9.220 -6.761 -10.800 1.00 86.19 112 ASP A O 1
ATOM 919 N N . THR A 1 113 ? 7.952 -4.954 -10.370 1.00 86.94 113 THR A N 1
ATOM 920 C CA . THR A 1 113 ? 7.346 -5.420 -9.115 1.00 86.94 113 THR A CA 1
ATOM 921 C C . THR A 1 113 ? 5.938 -5.926 -9.371 1.00 86.94 113 THR A C 1
ATOM 923 O O . THR A 1 113 ? 5.235 -5.363 -10.211 1.00 86.94 113 THR A O 1
ATOM 926 N N . SER A 1 114 ? 5.500 -6.970 -8.673 1.00 89.56 114 SER A N 1
ATOM 927 C CA . SER A 1 114 ? 4.126 -7.458 -8.802 1.00 89.56 114 SER A CA 1
ATOM 928 C C . SER A 1 114 ? 3.104 -6.424 -8.322 1.00 89.56 114 SER A C 1
ATOM 930 O O . SER A 1 114 ? 3.400 -5.577 -7.482 1.00 89.56 114 SER A O 1
ATOM 932 N N . ALA A 1 115 ? 1.865 -6.531 -8.807 1.00 86.88 115 ALA A N 1
ATOM 933 C CA . ALA A 1 115 ? 0.745 -5.707 -8.351 1.00 86.88 115 ALA A CA 1
ATOM 934 C C . ALA A 1 115 ? 0.579 -5.725 -6.822 1.00 86.88 115 ALA A C 1
ATOM 936 O O . ALA A 1 115 ? 0.295 -4.693 -6.221 1.00 86.88 115 ALA A O 1
ATOM 937 N N . ASP A 1 116 ? 0.807 -6.880 -6.197 1.00 87.38 116 ASP A N 1
ATOM 938 C CA . ASP A 1 116 ? 0.737 -7.060 -4.747 1.00 87.38 116 ASP A CA 1
ATOM 939 C C . ASP A 1 116 ? 1.831 -6.254 -4.029 1.00 87.38 116 ASP A C 1
ATOM 941 O O . ASP A 1 116 ? 1.531 -5.441 -3.156 1.00 87.38 116 ASP A O 1
ATOM 945 N N . ALA A 1 117 ? 3.089 -6.384 -4.472 1.00 89.19 117 ALA A N 1
ATOM 946 C CA . ALA A 1 117 ? 4.214 -5.625 -3.927 1.00 89.19 117 ALA A CA 1
ATOM 947 C C . ALA A 1 117 ? 4.050 -4.111 -4.137 1.00 89.19 117 ALA A C 1
ATOM 949 O O . ALA A 1 117 ? 4.228 -3.326 -3.205 1.00 89.19 117 ALA A O 1
ATOM 950 N N . THR A 1 118 ? 3.659 -3.691 -5.344 1.00 92.94 118 THR A N 1
ATOM 951 C CA . THR A 1 118 ? 3.401 -2.282 -5.667 1.00 92.94 118 THR A CA 1
ATOM 952 C C . THR A 1 118 ? 2.259 -1.715 -4.822 1.00 92.94 118 THR A C 1
ATOM 954 O O . THR A 1 118 ? 2.366 -0.602 -4.306 1.00 92.94 118 THR A O 1
ATOM 957 N N . GLY A 1 119 ? 1.175 -2.476 -4.653 1.00 93.50 119 GLY A N 1
ATOM 958 C CA . GLY A 1 119 ? 0.033 -2.101 -3.824 1.00 93.50 119 GLY A CA 1
ATOM 959 C C . GLY A 1 119 ? 0.386 -1.986 -2.344 1.00 93.50 119 GLY A C 1
ATOM 960 O O . GLY A 1 11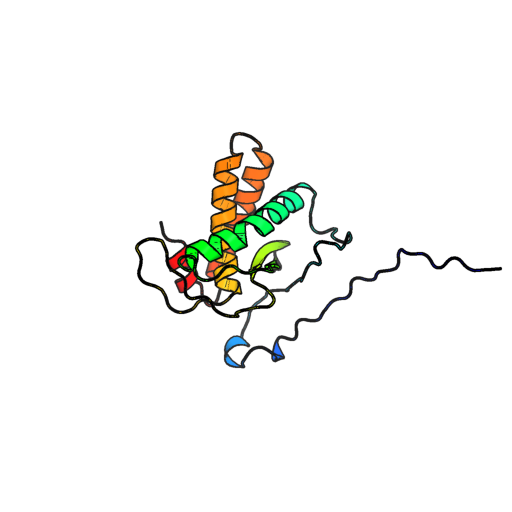9 ? 0.012 -1.008 -1.696 1.00 93.50 119 GLY A O 1
ATOM 961 N N . LEU A 1 120 ? 1.185 -2.919 -1.822 1.00 93.62 120 LEU A N 1
ATOM 962 C CA . LEU A 1 120 ? 1.695 -2.867 -0.454 1.00 93.62 120 LEU A CA 1
ATOM 963 C C . LEU A 1 120 ? 2.574 -1.626 -0.223 1.00 93.62 120 LEU A C 1
ATOM 965 O O . LEU A 1 120 ? 2.345 -0.894 0.741 1.00 93.62 120 LEU A O 1
ATOM 969 N N . CYS A 1 121 ? 3.509 -1.323 -1.133 1.00 94.94 121 CYS A N 1
ATOM 970 C CA . CYS A 1 121 ? 4.296 -0.084 -1.089 1.00 94.94 121 CYS A CA 1
ATOM 971 C C . CYS A 1 121 ? 3.399 1.159 -1.100 1.00 94.94 121 CYS A C 1
ATOM 973 O O . CYS A 1 121 ? 3.549 2.048 -0.263 1.00 94.94 121 CYS A O 1
ATOM 975 N N . ALA A 1 122 ? 2.455 1.221 -2.040 1.00 95.25 122 ALA A N 1
ATOM 976 C CA . ALA A 1 122 ? 1.562 2.360 -2.183 1.00 95.25 122 ALA A CA 1
ATOM 977 C C . ALA A 1 122 ? 0.660 2.546 -0.958 1.00 95.25 122 ALA A C 1
ATOM 979 O O . ALA A 1 122 ? 0.445 3.679 -0.527 1.00 95.25 122 ALA A O 1
ATOM 980 N N . THR A 1 123 ? 0.180 1.453 -0.362 1.00 95.69 123 THR A N 1
ATOM 981 C CA . THR A 1 123 ? -0.588 1.482 0.886 1.00 95.69 123 THR A CA 1
ATOM 982 C C . THR A 1 123 ? 0.252 2.039 2.030 1.00 95.69 123 THR A C 1
ATOM 984 O O . THR A 1 123 ? -0.212 2.933 2.730 1.00 95.69 123 THR A O 1
ATOM 987 N N . LEU A 1 124 ? 1.497 1.581 2.196 1.00 96.00 124 LEU A N 1
ATOM 988 C CA . LEU A 1 124 ? 2.395 2.064 3.251 1.00 96.00 124 LEU A CA 1
ATOM 989 C C . LEU A 1 124 ? 2.710 3.562 3.111 1.00 96.00 124 LEU A C 1
ATOM 991 O O . LEU A 1 124 ? 2.582 4.302 4.087 1.00 96.00 124 LEU A O 1
ATOM 995 N N . PHE A 1 125 ? 3.032 4.033 1.901 1.00 94.62 125 PHE A N 1
ATOM 996 C CA . PHE A 1 125 ? 3.198 5.468 1.629 1.00 94.62 125 PHE A CA 1
ATOM 997 C C . PHE A 1 125 ? 1.939 6.265 1.970 1.00 94.62 125 PHE A C 1
ATOM 999 O O . PHE A 1 125 ? 2.005 7.328 2.591 1.00 94.62 125 PHE A O 1
ATOM 1006 N N . SER A 1 126 ? 0.783 5.733 1.579 1.00 94.56 126 SER A N 1
ATOM 1007 C CA . SER A 1 126 ? -0.507 6.366 1.817 1.00 94.56 126 SER A CA 1
ATOM 1008 C C . SER A 1 126 ? -0.793 6.454 3.326 1.00 94.56 126 SER A C 1
ATOM 1010 O O . SER A 1 126 ? -1.101 7.535 3.821 1.00 94.56 126 SER A O 1
ATOM 1012 N N . LEU A 1 127 ? -0.616 5.372 4.089 1.00 93.31 127 LEU A N 1
ATOM 1013 C CA . LEU A 1 127 ? -0.809 5.365 5.545 1.00 93.31 127 LEU A CA 1
ATOM 1014 C C . LEU A 1 127 ? 0.114 6.360 6.261 1.00 93.31 127 LEU A C 1
ATOM 1016 O O . LEU A 1 127 ? -0.338 7.067 7.162 1.00 93.31 127 LEU A O 1
ATOM 1020 N N . HIS A 1 128 ? 1.374 6.475 5.834 1.00 92.81 128 HIS A N 1
ATOM 1021 C CA . HIS A 1 128 ? 2.298 7.464 6.388 1.00 92.81 128 HIS A CA 1
ATOM 1022 C C . HIS A 1 128 ? 1.820 8.904 6.125 1.00 92.81 128 HIS A C 1
ATOM 1024 O O . HIS A 1 128 ? 1.745 9.718 7.047 1.00 92.81 128 HIS A O 1
ATOM 1030 N N . ALA A 1 129 ? 1.418 9.214 4.887 1.00 90.38 129 ALA A N 1
ATOM 1031 C CA . ALA A 1 129 ? 0.868 10.525 4.542 1.00 90.38 129 ALA A CA 1
ATOM 1032 C C . ALA A 1 129 ? -0.433 10.836 5.310 1.00 90.38 129 ALA A C 1
ATOM 1034 O O . ALA A 1 129 ? -0.647 11.970 5.747 1.00 90.38 129 ALA A O 1
ATOM 1035 N N . PHE A 1 130 ? -1.288 9.829 5.504 1.00 88.06 130 PHE A N 1
ATOM 1036 C CA . PHE A 1 130 ? -2.532 9.935 6.264 1.00 88.06 130 PHE A CA 1
ATOM 1037 C C . PHE A 1 130 ? -2.277 10.240 7.743 1.00 88.06 130 PHE A C 1
ATOM 1039 O O . PHE A 1 130 ? -2.847 11.196 8.272 1.00 88.06 130 PHE A O 1
ATOM 1046 N N . HIS A 1 131 ? -1.372 9.491 8.383 1.00 87.81 131 HIS A N 1
ATOM 1047 C CA . HIS A 1 131 ? -0.943 9.725 9.761 1.00 87.81 131 HIS A CA 1
ATOM 1048 C C . HIS A 1 131 ? -0.443 11.164 9.946 1.00 87.81 131 HIS A C 1
ATOM 1050 O O . HIS A 1 131 ? -0.974 11.899 10.778 1.00 87.81 131 HIS A O 1
ATOM 1056 N N . THR A 1 132 ? 0.507 11.607 9.118 1.00 85.50 132 THR A N 1
ATOM 1057 C CA . THR A 1 132 ? 1.093 12.955 9.209 1.00 85.50 132 THR A CA 1
ATOM 1058 C C . THR A 1 132 ? 0.046 14.055 9.019 1.00 85.50 132 THR A C 1
ATOM 1060 O O . THR A 1 132 ? 0.071 15.072 9.709 1.00 85.50 132 THR A O 1
ATOM 1063 N N . ARG A 1 133 ? -0.933 13.847 8.129 1.00 85.06 133 ARG A N 1
ATOM 1064 C CA . ARG A 1 133 ? -2.024 14.805 7.896 1.00 85.06 133 ARG A CA 1
ATOM 1065 C C . ARG A 1 133 ? -3.013 14.891 9.064 1.00 85.06 133 ARG A C 1
ATOM 1067 O O . ARG A 1 133 ? -3.597 15.958 9.279 1.00 85.06 133 ARG A O 1
ATOM 1074 N N . LEU A 1 134 ? -3.256 13.786 9.771 1.00 82.44 134 LEU A N 1
ATOM 1075 C CA . LEU A 1 134 ? -4.297 13.692 10.800 1.00 82.44 134 LEU A CA 1
ATOM 1076 C C . LEU A 1 134 ? -3.792 13.780 12.238 1.00 82.44 134 LEU A C 1
ATOM 1078 O O . LEU A 1 134 ? -4.627 13.958 13.126 1.00 82.44 134 LEU A O 1
ATOM 1082 N N . LEU A 1 135 ? -2.478 13.740 12.469 1.00 76.56 135 LEU A N 1
ATOM 1083 C CA . LEU A 1 135 ? -1.872 13.705 13.805 1.00 76.56 135 LEU A CA 1
ATOM 1084 C C . LEU A 1 135 ? -2.399 14.793 14.759 1.00 76.56 135 LEU A C 1
ATOM 1086 O O . LEU A 1 135 ? -2.507 14.560 15.956 1.00 76.56 135 LEU A O 1
ATOM 1090 N N . HIS A 1 136 ? -2.791 15.957 14.235 1.00 75.50 136 HIS A N 1
ATOM 1091 C CA . HIS A 1 136 ? -3.310 17.080 15.030 1.00 75.50 136 HIS A CA 1
ATOM 1092 C C . HIS A 1 136 ? -4.827 17.295 14.923 1.00 75.50 136 HIS A C 1
ATOM 1094 O O . HIS A 1 136 ? -5.362 18.203 15.550 1.00 75.50 136 HIS A O 1
ATOM 1100 N N . LYS A 1 137 ? -5.528 16.506 14.099 1.00 82.00 137 LYS A N 1
ATOM 1101 C CA . LYS A 1 137 ? -6.965 16.685 13.813 1.00 82.00 137 LYS A CA 1
ATOM 1102 C C . LYS A 1 137 ? -7.812 15.522 14.307 1.00 82.00 137 LYS A C 1
ATOM 1104 O O . LYS A 1 137 ? -8.927 15.738 14.765 1.00 82.00 137 LYS A O 1
ATOM 1109 N N . ARG A 1 138 ? -7.307 14.294 14.167 1.00 83.94 138 ARG A N 1
ATOM 1110 C CA . ARG A 1 138 ? -8.000 13.044 14.504 1.00 83.94 138 ARG A CA 1
ATOM 1111 C C . ARG A 1 138 ? -6.976 12.022 14.984 1.00 83.94 138 ARG A C 1
ATOM 1113 O O . ARG A 1 138 ? -6.602 11.116 14.245 1.00 83.94 138 ARG A O 1
ATOM 1120 N N . VAL A 1 139 ? -6.507 12.219 16.216 1.00 85.25 139 VAL A N 1
ATOM 1121 C CA . VAL A 1 139 ? -5.413 11.441 16.823 1.00 85.25 139 VAL A CA 1
ATOM 1122 C C . VAL A 1 139 ? -5.697 9.940 16.778 1.00 85.25 139 VAL A C 1
ATOM 1124 O O . VAL A 1 139 ? -4.827 9.183 16.373 1.00 85.25 139 VAL A O 1
ATOM 1127 N N . GLU A 1 140 ? -6.919 9.513 17.106 1.00 85.88 140 GLU A N 1
ATOM 1128 C CA . GLU A 1 140 ? -7.307 8.093 17.104 1.00 85.88 140 GLU A CA 1
ATOM 1129 C C . GLU A 1 140 ? -7.108 7.429 15.732 1.00 85.88 140 GLU A C 1
ATOM 1131 O O . GLU A 1 140 ? -6.456 6.392 15.642 1.00 85.88 140 GLU A O 1
ATOM 1136 N N . LEU A 1 141 ? -7.570 8.068 14.649 1.00 82.50 141 LEU A N 1
ATOM 1137 C CA . LEU A 1 141 ? -7.371 7.560 13.285 1.00 82.50 141 LEU A CA 1
ATOM 1138 C C . LEU A 1 141 ? -5.903 7.575 12.855 1.00 82.50 141 LEU A C 1
ATOM 1140 O O . LEU A 1 141 ? -5.468 6.700 12.109 1.00 82.50 141 LEU A O 1
ATOM 1144 N N . ALA A 1 142 ? -5.140 8.580 13.290 1.00 85.81 142 ALA A N 1
ATOM 1145 C CA . ALA A 1 142 ? -3.711 8.628 13.013 1.00 85.81 142 ALA A CA 1
ATOM 1146 C C . ALA A 1 142 ? -2.996 7.452 13.699 1.00 85.81 142 ALA A C 1
ATOM 1148 O O . ALA A 1 142 ? -2.220 6.748 13.053 1.00 85.81 142 ALA A O 1
ATOM 1149 N N . VAL A 1 143 ? -3.302 7.190 14.975 1.00 88.44 143 VAL A N 1
ATOM 1150 C CA . VAL A 1 143 ? -2.758 6.049 15.725 1.00 88.44 143 VAL A CA 1
ATOM 1151 C C . VAL A 1 143 ? -3.125 4.730 15.048 1.00 88.44 143 VAL A C 1
ATOM 1153 O O . VAL A 1 143 ? -2.238 3.912 14.824 1.00 88.44 143 VAL A O 1
ATOM 1156 N N . GLU A 1 144 ? -4.383 4.541 14.648 1.00 86.56 144 GLU A N 1
ATOM 1157 C CA . GLU A 1 144 ? -4.819 3.333 13.936 1.00 86.56 144 GLU A CA 1
ATOM 1158 C C . GLU A 1 144 ? -4.046 3.131 12.622 1.00 86.56 144 GLU A C 1
ATOM 1160 O O . GLU A 1 144 ? -3.497 2.053 12.387 1.00 86.56 144 GLU A O 1
ATOM 1165 N N . ALA A 1 145 ? -3.898 4.180 11.806 1.00 89.44 145 ALA A N 1
ATOM 1166 C CA . ALA A 1 145 ? -3.110 4.119 10.575 1.00 89.44 145 ALA A CA 1
ATOM 1167 C C . ALA A 1 145 ? -1.630 3.778 10.834 1.00 89.44 145 ALA A C 1
ATOM 1169 O O . ALA A 1 145 ? -1.019 3.046 10.053 1.00 89.44 145 ALA A O 1
ATOM 1170 N N . SER A 1 146 ? -1.059 4.265 11.940 1.00 91.44 146 SER A N 1
ATOM 1171 C CA . SER A 1 146 ? 0.313 3.951 12.360 1.00 91.44 146 SER A CA 1
ATOM 1172 C C . SER A 1 146 ? 0.468 2.493 12.810 1.00 91.44 146 SER A C 1
ATOM 1174 O O . SER A 1 146 ? 1.443 1.825 12.444 1.00 91.44 146 SER A O 1
ATOM 1176 N N . VAL A 1 147 ? -0.517 1.958 13.542 1.00 90.25 147 VAL A N 1
ATOM 1177 C CA . VAL A 1 147 ? -0.564 0.542 13.941 1.00 90.25 147 VAL A CA 1
ATOM 1178 C C . VAL A 1 147 ? -0.664 -0.355 12.706 1.00 90.25 147 VAL A C 1
ATOM 1180 O O . VAL A 1 147 ? 0.154 -1.265 12.555 1.00 90.25 147 VAL A O 1
ATOM 1183 N N . MET A 1 148 ? -1.581 -0.049 11.780 1.00 89.38 148 MET A N 1
ATOM 1184 C CA . MET A 1 148 ? -1.702 -0.766 10.506 1.00 89.38 148 MET A CA 1
ATOM 1185 C C . MET A 1 148 ? -0.390 -0.726 9.714 1.00 89.38 148 MET A C 1
ATOM 1187 O O . MET A 1 148 ? 0.098 -1.766 9.270 1.00 89.38 148 MET A O 1
ATOM 1191 N N . ALA A 1 149 ? 0.228 0.452 9.570 1.00 92.94 149 ALA A N 1
ATOM 1192 C CA . ALA A 1 149 ? 1.490 0.603 8.848 1.00 92.94 149 ALA A CA 1
ATOM 1193 C C . ALA A 1 149 ? 2.624 -0.209 9.492 1.00 92.94 149 ALA A C 1
ATOM 1195 O O . ALA A 1 149 ? 3.413 -0.839 8.784 1.00 92.94 149 ALA A O 1
ATOM 1196 N N . SER A 1 150 ? 2.685 -0.250 10.825 1.00 90.56 150 SER A N 1
ATOM 1197 C CA . SER A 1 150 ? 3.669 -1.043 11.570 1.00 90.56 150 SER A CA 1
ATOM 1198 C C . SER A 1 150 ? 3.489 -2.546 11.332 1.00 90.56 150 SER A C 1
ATOM 1200 O O . SER A 1 150 ? 4.463 -3.253 11.067 1.00 90.56 150 SER A O 1
ATOM 1202 N N . GLN A 1 151 ? 2.249 -3.040 11.363 1.00 86.38 151 GLN A N 1
ATOM 1203 C CA . GLN A 1 151 ? 1.946 -4.453 11.113 1.00 86.38 151 GLN A CA 1
ATOM 1204 C C . GLN A 1 151 ? 2.232 -4.854 9.658 1.00 86.38 151 GLN A C 1
ATOM 1206 O O . GL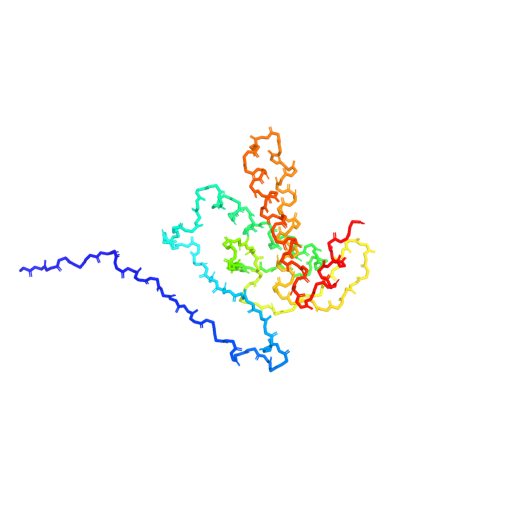N A 1 151 ? 2.859 -5.886 9.414 1.00 86.38 151 GLN A O 1
ATOM 1211 N N . LEU A 1 152 ? 1.863 -4.013 8.689 1.00 90.31 152 LEU A N 1
ATOM 1212 C CA . LEU A 1 152 ? 2.193 -4.229 7.278 1.00 90.31 152 LEU A CA 1
ATOM 1213 C C . LEU A 1 152 ? 3.710 -4.186 7.032 1.00 90.31 152 LEU A C 1
ATOM 1215 O O . LEU A 1 152 ? 4.240 -5.002 6.283 1.00 90.31 152 LEU A O 1
ATOM 1219 N N . SER A 1 153 ? 4.440 -3.301 7.714 1.00 92.00 153 SER A N 1
ATOM 1220 C CA . SER A 1 153 ? 5.908 -3.242 7.635 1.00 92.00 153 SER A CA 1
ATOM 1221 C C . SER A 1 153 ? 6.576 -4.503 8.193 1.00 92.00 153 SER A C 1
ATOM 1223 O O . SER A 1 153 ? 7.615 -4.934 7.685 1.00 92.00 153 SER A O 1
ATOM 1225 N N . ALA A 1 154 ? 5.986 -5.126 9.219 1.00 87.88 154 ALA A N 1
ATOM 1226 C CA . ALA A 1 154 ? 6.430 -6.429 9.705 1.00 87.88 154 ALA A CA 1
ATOM 1227 C C . ALA A 1 154 ? 6.172 -7.529 8.662 1.00 87.88 154 ALA A C 1
ATOM 1229 O O . ALA A 1 154 ? 7.064 -8.340 8.408 1.00 87.88 154 ALA A O 1
ATOM 1230 N N . PHE A 1 155 ? 5.006 -7.507 8.008 1.00 85.56 155 PHE A N 1
ATOM 1231 C CA . PHE A 1 155 ? 4.660 -8.434 6.928 1.00 85.56 155 PHE A CA 1
ATOM 1232 C C . PHE A 1 155 ? 5.609 -8.331 5.721 1.00 85.56 155 PHE A C 1
ATOM 1234 O O . PHE A 1 155 ? 6.012 -9.361 5.181 1.00 85.56 155 PHE A O 1
ATOM 1241 N N . VAL A 1 156 ? 6.075 -7.127 5.354 1.00 89.81 156 VAL A N 1
ATOM 1242 C CA . VAL A 1 156 ? 7.059 -6.936 4.264 1.00 89.81 156 VAL A CA 1
ATOM 1243 C C . VAL A 1 156 ? 8.289 -7.837 4.426 1.00 89.81 156 VAL A C 1
ATOM 1245 O O . VAL A 1 156 ? 8.794 -8.351 3.432 1.00 89.81 156 VAL A O 1
ATOM 1248 N N . ARG A 1 157 ? 8.753 -8.099 5.657 1.00 84.62 157 ARG A N 1
ATOM 1249 C CA . ARG A 1 157 ? 9.937 -8.949 5.918 1.00 84.62 157 ARG A CA 1
ATOM 1250 C C . ARG A 1 157 ? 9.782 -10.375 5.381 1.00 84.62 157 ARG A C 1
ATOM 1252 O O . ARG A 1 157 ? 10.779 -11.026 5.067 1.00 84.62 157 ARG A O 1
ATOM 1259 N N . GLN A 1 158 ? 8.540 -10.844 5.303 1.00 83.50 158 GLN A N 1
ATOM 1260 C CA . GLN A 1 1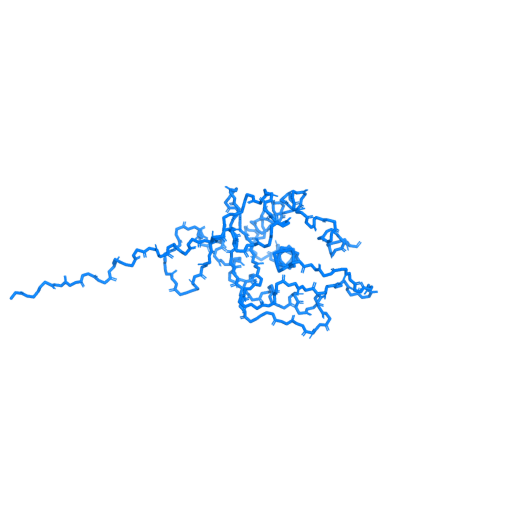58 ? 8.160 -12.185 4.866 1.00 83.50 158 GLN A CA 1
ATOM 1261 C C . GLN A 1 158 ? 7.723 -12.209 3.394 1.00 83.50 158 GLN A C 1
ATOM 1263 O O . GLN A 1 158 ? 7.504 -13.280 2.836 1.00 83.50 158 GLN A O 1
ATOM 1268 N N . HIS A 1 159 ? 7.611 -11.048 2.745 1.00 83.69 159 HIS A N 1
ATOM 1269 C CA . HIS A 1 159 ? 7.166 -10.961 1.363 1.00 83.69 159 HIS A CA 1
ATOM 1270 C C . HIS A 1 159 ? 8.258 -11.470 0.394 1.00 83.69 159 HIS A C 1
ATOM 1272 O O . HIS A 1 159 ? 9.430 -11.121 0.560 1.00 83.69 159 HIS A O 1
ATOM 1278 N N . PRO A 1 160 ? 7.923 -12.244 -0.659 1.00 82.62 160 PRO A N 1
ATOM 1279 C CA . PRO A 1 160 ? 8.921 -12.762 -1.604 1.00 82.62 160 PRO A CA 1
ATOM 1280 C C . PRO A 1 160 ? 9.672 -11.664 -2.370 1.00 82.62 160 PRO A C 1
ATOM 1282 O O . PRO A 1 160 ? 10.820 -11.855 -2.750 1.00 82.62 160 PRO A O 1
ATOM 1285 N N . GLU A 1 161 ? 9.048 -10.500 -2.557 1.00 86.50 161 GLU A N 1
ATOM 1286 C CA . GLU A 1 161 ? 9.652 -9.314 -3.192 1.00 86.50 161 GLU A CA 1
ATOM 1287 C C . GLU A 1 161 ? 10.105 -8.260 -2.163 1.00 86.50 161 GLU A C 1
ATOM 1289 O O . GLU A 1 161 ? 10.072 -7.058 -2.431 1.00 86.50 161 GLU A O 1
ATOM 1294 N N . ARG A 1 162 ? 10.468 -8.679 -0.941 1.00 86.88 162 ARG A N 1
ATOM 1295 C CA . ARG A 1 162 ? 10.841 -7.750 0.144 1.00 86.88 162 ARG A CA 1
ATOM 1296 C C . ARG A 1 162 ? 11.955 -6.783 -0.246 1.00 86.88 162 ARG A C 1
ATOM 1298 O O . ARG A 1 162 ? 11.904 -5.621 0.137 1.00 86.88 162 ARG A O 1
ATOM 1305 N N . ASP A 1 163 ? 12.943 -7.236 -1.016 1.00 87.62 163 ASP A N 1
ATOM 1306 C CA . ASP A 1 163 ? 14.105 -6.417 -1.363 1.00 87.62 163 ASP A CA 1
ATOM 1307 C C . ASP A 1 163 ? 13.701 -5.293 -2.325 1.00 87.62 163 ASP A C 1
ATOM 1309 O O . ASP A 1 163 ? 14.121 -4.149 -2.152 1.00 87.62 163 ASP A O 1
ATOM 1313 N N . GLN A 1 164 ? 12.820 -5.584 -3.287 1.00 86.31 164 GLN A N 1
ATOM 1314 C CA . GLN A 1 164 ? 12.244 -4.587 -4.189 1.00 86.31 164 GLN A CA 1
ATOM 1315 C C . GLN A 1 164 ? 11.336 -3.614 -3.429 1.00 86.31 164 GLN A C 1
ATOM 1317 O O . GLN A 1 164 ? 11.416 -2.405 -3.640 1.00 86.31 164 GLN A O 1
ATOM 1322 N N . ILE A 1 165 ? 10.519 -4.124 -2.502 1.00 90.50 165 ILE A N 1
ATOM 1323 C CA . ILE A 1 165 ? 9.673 -3.291 -1.639 1.00 90.50 165 ILE A CA 1
ATOM 1324 C C . ILE A 1 165 ? 10.535 -2.333 -0.809 1.00 90.50 165 ILE A C 1
ATOM 1326 O O . ILE A 1 165 ? 10.274 -1.132 -0.790 1.00 90.50 165 ILE A O 1
ATOM 1330 N N . TYR A 1 166 ? 11.601 -2.820 -0.168 1.00 90.25 166 TYR A N 1
ATOM 1331 C CA . TYR A 1 166 ? 12.498 -1.972 0.617 1.00 90.25 166 TYR A CA 1
ATOM 1332 C C . TYR A 1 166 ? 13.220 -0.931 -0.228 1.00 90.25 166 TYR A C 1
ATOM 1334 O O . TYR A 1 166 ? 13.391 0.196 0.231 1.00 90.25 166 TYR A O 1
ATOM 1342 N N . GLN A 1 167 ? 13.617 -1.268 -1.455 1.00 88.31 167 GLN A N 1
ATOM 1343 C CA . GLN A 1 167 ? 14.194 -0.285 -2.374 1.00 88.31 167 GLN A CA 1
ATOM 1344 C C . GLN A 1 167 ? 13.219 0.856 -2.675 1.00 88.31 167 GLN A C 1
ATOM 1346 O O . GLN A 1 167 ? 13.647 2.002 -2.728 1.00 88.31 167 GLN A O 1
ATOM 1351 N N . LEU A 1 168 ? 11.924 0.567 -2.826 1.00 88.62 168 LEU A N 1
ATOM 1352 C CA . LEU A 1 168 ? 10.912 1.602 -3.046 1.00 88.62 168 LEU A CA 1
ATOM 1353 C C . LEU A 1 168 ? 10.626 2.422 -1.780 1.00 88.62 168 LEU A C 1
ATOM 1355 O O . LEU A 1 168 ? 10.361 3.616 -1.885 1.00 88.62 168 LEU A O 1
ATOM 1359 N N . LEU A 1 169 ? 10.694 1.807 -0.595 1.00 87.69 169 LEU A N 1
ATOM 1360 C CA . LEU A 1 169 ? 10.365 2.457 0.681 1.00 87.69 169 LEU A CA 1
ATOM 1361 C C . LEU A 1 169 ? 11.503 3.302 1.287 1.00 87.69 169 LEU A C 1
ATOM 1363 O O . LEU A 1 169 ? 11.210 4.197 2.076 1.00 87.69 169 LEU A O 1
ATOM 1367 N N . ARG A 1 170 ? 12.776 3.051 0.948 1.00 80.38 170 ARG A N 1
ATOM 1368 C CA . ARG A 1 170 ? 13.948 3.736 1.538 1.00 80.38 170 ARG A CA 1
ATOM 1369 C C . ARG A 1 170 ? 13.916 5.254 1.358 1.00 80.38 170 ARG A C 1
ATOM 1371 O O . ARG A 1 170 ? 13.834 5.706 0.220 1.00 80.38 170 ARG A O 1
ATOM 1378 N N . GLU A 1 171 ? 13.999 5.990 2.470 1.00 57.91 171 GLU A N 1
ATOM 1379 C CA . GLU A 1 171 ? 14.119 7.458 2.529 1.00 57.91 171 GLU A CA 1
ATOM 1380 C C . GLU A 1 171 ? 15.475 7.996 2.085 1.00 57.91 171 GLU A C 1
ATOM 1382 O O . GLU A 1 171 ? 16.507 7.421 2.500 1.00 57.91 171 GLU A O 1
#

Radius of gyration: 17.73 Å; chains: 1; bounding box: 68×40×34 Å

Foldseek 3Di:
DDDDDDPPPPDPPDPDPDCVPDDPVVPPDDQWDFDFDDPPDPPDPLDDPLNVVLVVQLQVQLQVLLCVQQVNPDGAPDWGWIAGPVSQIFIFRDDDDQWGQGDDVPDDTDPIDGRVLSRLLSRLVSLVVVLVVCVPPPVPSSVVSVVSSVVSLVVLVVDPCSVVSCNRNPD

pLDDT: mean 70.03, std 23.1, range [24.3, 96.0]

InterPro domains:
  IPR004914 Antirestriction protein [PF03230] (82-169)
  IPR042297 Antirestriction domain superfamily [G3DSA:3.30.70.3580] (64-169)